Protein AF-E8LJV7-F1 (afdb_monomer)

Sequence (77 aa):
MEKLHLVNGSYLTNAAMLLFSKDPEKWQLGAYVKIGYFETDADLLYQDEIHGSILEQIDKIVEVVYLKYMKAKITYD

Radius of gyration: 17.18 Å; Cα contacts (8 Å, |Δi|>4): 86; chains: 1; bounding box: 40×20×51 Å

Mean predicted aligned error: 5.77 Å

Foldseek 3Di:
DVVVVQDDPPDGDLLCLQADPQANCVPPPPSKDKDFDAPDPPRTPDMDIGGGHPVRRVVVVVVCCVPPVVPDPPDDD

Organism: Succinatimonas hippei (strain DSM 22608 / JCM 16073 / KCTC 15190 / YIT 12066) (NCBI:txid762983)

Structure (mmCIF, N/CA/C/O backbone):
data_AF-E8LJV7-F1
#
_entry.id   AF-E8LJV7-F1
#
loop_
_atom_site.group_PDB
_atom_site.id
_atom_site.type_symbol
_atom_site.label_atom_id
_atom_site.label_alt_id
_atom_site.label_comp_id
_atom_site.label_asym_id
_atom_site.label_entity_id
_atom_site.label_seq_id
_atom_site.pdbx_PDB_ins_code
_atom_site.Cartn_x
_atom_site.Cartn_y
_atom_site.Cartn_z
_atom_site.occupancy
_atom_site.B_iso_or_equiv
_atom_site.auth_seq_id
_atom_site.auth_comp_id
_atom_site.auth_asym_id
_atom_site.auth_atom_id
_atom_site.pdbx_PDB_model_num
ATOM 1 N N . MET A 1 1 ? 2.817 -2.935 -22.051 1.00 72.38 1 MET A N 1
ATOM 2 C CA . MET A 1 1 ? 3.571 -1.783 -21.515 1.00 72.38 1 MET A CA 1
ATOM 3 C C . MET A 1 1 ? 3.500 -0.563 -22.433 1.00 72.38 1 MET A C 1
ATOM 5 O O . MET A 1 1 ? 3.110 0.489 -21.951 1.00 72.38 1 MET A O 1
ATOM 9 N N . GLU A 1 2 ? 3.778 -0.679 -23.739 1.00 77.25 2 GLU A N 1
ATOM 10 C CA . GLU A 1 2 ? 3.727 0.470 -24.675 1.00 77.25 2 GLU A CA 1
ATOM 11 C C . GLU A 1 2 ? 2.345 1.129 -24.785 1.00 77.25 2 GLU A C 1
ATOM 13 O O . GLU A 1 2 ? 2.236 2.344 -24.673 1.00 77.25 2 GLU A O 1
ATOM 18 N N . LYS A 1 3 ? 1.270 0.332 -24.890 1.00 84.69 3 LYS A N 1
ATOM 19 C CA . LYS A 1 3 ? -0.119 0.838 -24.916 1.00 84.69 3 LYS A CA 1
ATOM 20 C C . LYS A 1 3 ? -0.540 1.598 -23.651 1.00 84.69 3 LYS A C 1
ATOM 22 O O . LYS A 1 3 ? -1.521 2.324 -23.679 1.00 84.69 3 LYS A O 1
ATOM 27 N N . LEU A 1 4 ? 0.174 1.386 -22.546 1.00 85.94 4 LEU 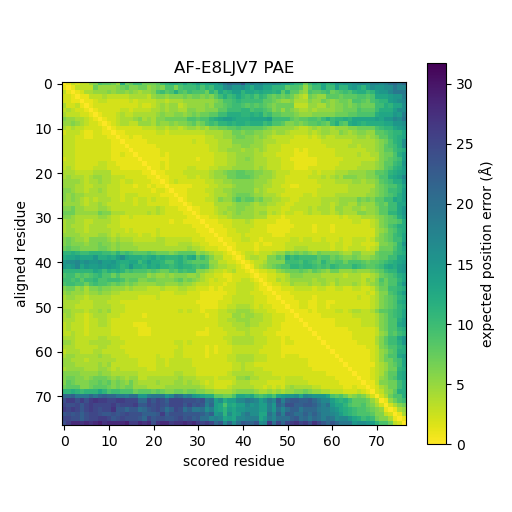A N 1
ATOM 28 C CA . LEU A 1 4 ? -0.061 2.052 -21.264 1.00 85.94 4 LEU A CA 1
ATOM 29 C C . LEU A 1 4 ? 0.922 3.213 -21.038 1.00 85.94 4 LEU A C 1
ATOM 31 O O . LEU A 1 4 ? 0.958 3.770 -19.948 1.00 85.94 4 LEU A O 1
ATOM 35 N N . HIS A 1 5 ? 1.750 3.550 -22.037 1.00 88.25 5 HIS A N 1
ATOM 36 C CA . HIS A 1 5 ? 2.809 4.559 -21.934 1.00 88.25 5 HIS A CA 1
ATOM 37 C C . HIS A 1 5 ? 3.779 4.311 -20.762 1.00 88.25 5 HIS A C 1
ATOM 39 O O . HIS A 1 5 ? 4.304 5.233 -20.143 1.00 88.25 5 HIS A O 1
ATOM 45 N N . LEU A 1 6 ? 4.042 3.035 -20.466 1.00 92.31 6 LEU A N 1
ATOM 46 C CA . LEU A 1 6 ? 4.916 2.598 -19.369 1.00 92.31 6 LEU A CA 1
ATOM 47 C C . LEU A 1 6 ? 6.367 2.350 -19.805 1.00 92.31 6 LEU A C 1
ATOM 49 O O . LEU A 1 6 ? 7.183 1.855 -19.028 1.00 92.31 6 LEU A O 1
ATOM 53 N N . VAL A 1 7 ? 6.689 2.685 -21.052 1.00 91.81 7 VAL A N 1
ATOM 54 C CA . VAL A 1 7 ? 8.011 2.507 -21.655 1.00 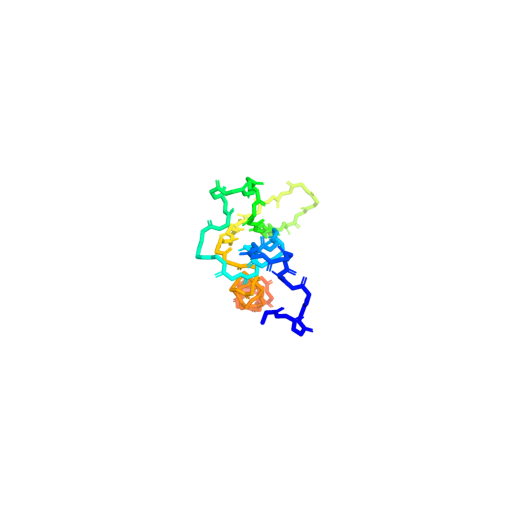91.81 7 VAL A CA 1
ATOM 55 C C . VAL A 1 7 ? 8.482 3.855 -22.187 1.00 91.81 7 VAL A C 1
ATOM 57 O O . VAL A 1 7 ? 7.728 4.546 -22.870 1.00 91.81 7 VAL A O 1
ATOM 60 N N . ASN A 1 8 ? 9.724 4.216 -21.877 1.00 89.00 8 ASN A N 1
ATOM 61 C CA . ASN A 1 8 ? 10.420 5.372 -22.425 1.00 89.00 8 ASN A CA 1
ATOM 62 C C . ASN A 1 8 ? 11.682 4.891 -23.160 1.00 89.00 8 ASN A C 1
ATOM 64 O O . ASN A 1 8 ? 12.706 4.589 -22.541 1.00 89.00 8 ASN A O 1
ATOM 68 N N . GLY A 1 9 ? 11.582 4.764 -24.485 1.00 88.81 9 GLY A N 1
ATOM 69 C CA . GLY A 1 9 ? 12.628 4.163 -25.312 1.00 88.81 9 GLY A CA 1
ATOM 70 C C . GLY A 1 9 ? 12.868 2.703 -24.926 1.00 88.81 9 GLY A C 1
ATOM 71 O O . GLY A 1 9 ? 11.956 1.886 -24.989 1.00 88.81 9 GLY A O 1
ATOM 72 N N . SER A 1 10 ? 14.086 2.382 -24.494 1.00 90.06 10 SER A N 1
ATOM 73 C CA . SER A 1 10 ? 14.458 1.033 -24.039 1.00 90.06 10 SER A CA 1
ATOM 74 C C . SER A 1 10 ? 14.243 0.806 -22.537 1.00 90.06 10 SER A C 1
ATOM 76 O O . SER A 1 10 ? 14.539 -0.278 -22.037 1.00 90.06 10 SER A O 1
ATOM 78 N N . TYR A 1 11 ? 13.773 1.819 -21.803 1.00 90.88 11 TYR A N 1
ATOM 79 C CA . TYR A 1 11 ? 13.646 1.785 -20.346 1.00 90.88 11 TYR A CA 1
ATOM 80 C C . TYR A 1 11 ? 12.185 1.772 -19.900 1.00 90.88 11 TYR A C 1
ATOM 82 O O . TYR A 1 11 ? 11.292 2.287 -20.573 1.00 90.88 11 TYR A O 1
ATOM 90 N N . LEU A 1 12 ? 11.942 1.198 -18.724 1.00 92.25 12 LEU A N 1
ATOM 91 C CA . LEU A 1 12 ? 10.647 1.261 -18.053 1.00 92.25 12 LEU A CA 1
ATOM 92 C C . LEU A 1 12 ? 10.510 2.576 -17.283 1.00 92.25 12 LEU A C 1
ATOM 94 O O . LEU A 1 12 ? 11.486 3.099 -16.746 1.00 92.25 12 LEU A O 1
ATOM 98 N N . THR A 1 13 ? 9.292 3.108 -17.217 1.00 94.25 13 THR A N 1
ATOM 99 C CA . THR A 1 13 ? 9.009 4.307 -16.421 1.00 94.25 13 THR A CA 1
ATOM 100 C C . THR A 1 13 ? 8.880 3.970 -14.934 1.00 94.25 13 THR A C 1
ATOM 102 O O . THR A 1 13 ? 8.610 2.828 -14.555 1.00 94.25 13 THR A O 1
ATOM 105 N N . ASN A 1 14 ? 8.981 4.984 -14.071 1.00 93.12 14 ASN A N 1
ATOM 106 C CA . ASN A 1 14 ? 8.703 4.822 -12.639 1.00 93.12 14 ASN A CA 1
ATOM 107 C C . ASN A 1 14 ? 7.273 4.325 -12.385 1.00 93.12 14 ASN A C 1
ATOM 109 O O . ASN A 1 14 ? 7.054 3.549 -11.462 1.00 93.12 14 ASN A O 1
ATOM 113 N N . ALA A 1 15 ? 6.310 4.710 -13.230 1.00 94.19 15 ALA A N 1
ATOM 114 C CA . ALA A 1 15 ? 4.949 4.188 -13.156 1.00 94.19 15 ALA A CA 1
ATOM 115 C C . ALA A 1 15 ? 4.912 2.673 -13.413 1.00 94.19 15 ALA A C 1
ATOM 117 O O . ALA A 1 15 ? 4.224 1.951 -12.702 1.00 94.19 15 ALA A O 1
ATOM 118 N N . ALA A 1 16 ? 5.696 2.172 -14.373 1.00 94.50 16 ALA A N 1
ATOM 119 C CA . ALA A 1 16 ? 5.804 0.738 -14.628 1.00 94.50 16 ALA A CA 1
ATOM 120 C C . ALA A 1 16 ? 6.384 -0.009 -13.418 1.00 94.50 16 ALA A C 1
ATOM 122 O O . ALA A 1 16 ? 5.884 -1.069 -13.047 1.00 94.50 16 ALA A O 1
ATOM 123 N N . MET A 1 17 ? 7.416 0.567 -12.793 1.00 94.50 17 MET A N 1
ATOM 124 C CA . MET A 1 17 ? 8.020 0.035 -11.571 1.00 94.50 17 MET A CA 1
ATOM 125 C C . MET A 1 17 ? 7.004 0.014 -10.422 1.00 94.50 17 MET A C 1
ATOM 127 O O . MET A 1 17 ? 6.807 -1.031 -9.818 1.00 94.50 17 MET A O 1
ATOM 131 N N . LEU A 1 18 ? 6.289 1.110 -10.166 1.00 95.62 18 LEU A N 1
ATOM 132 C CA . LEU A 1 18 ? 5.295 1.174 -9.091 1.00 95.62 18 LEU A CA 1
ATOM 133 C C . LEU A 1 18 ? 4.127 0.199 -9.302 1.00 95.62 18 LEU A C 1
ATOM 135 O O . LEU A 1 18 ? 3.666 -0.434 -8.356 1.00 95.62 18 LEU A O 1
ATOM 139 N N . LEU A 1 19 ? 3.648 0.070 -10.540 1.00 94.88 19 LEU A N 1
ATOM 140 C CA . LEU A 1 19 ? 2.488 -0.760 -10.867 1.00 94.88 19 LEU A CA 1
ATOM 141 C C . LEU A 1 19 ? 2.790 -2.260 -10.873 1.00 94.88 19 LEU A C 1
ATOM 143 O O . LEU A 1 19 ? 1.877 -3.037 -10.617 1.00 94.88 19 LEU A O 1
ATOM 147 N N . PHE A 1 20 ? 4.025 -2.670 -11.184 1.00 93.81 20 PHE A N 1
ATOM 148 C CA . PHE A 1 20 ? 4.339 -4.078 -11.467 1.00 93.81 20 PHE A CA 1
ATOM 149 C C . PHE A 1 20 ? 5.587 -4.629 -10.758 1.00 93.81 20 PHE A C 1
ATOM 151 O O . PHE A 1 20 ? 5.870 -5.821 -10.880 1.00 93.81 20 PHE A O 1
ATOM 158 N N . SER A 1 21 ? 6.360 -3.816 -10.030 1.00 93.12 21 SER A N 1
ATOM 159 C CA . SER A 1 21 ? 7.484 -4.320 -9.230 1.00 93.12 21 SER A CA 1
ATOM 160 C C . SER A 1 21 ? 6.975 -5.060 -8.002 1.00 93.12 21 SER A C 1
ATOM 162 O O . SER A 1 21 ? 6.112 -4.562 -7.288 1.00 93.12 21 SER A O 1
ATOM 164 N N . LYS A 1 22 ? 7.587 -6.206 -7.695 1.00 91.31 22 LYS A N 1
ATOM 165 C CA . LYS A 1 22 ? 7.326 -6.949 -6.454 1.00 91.31 22 LYS A CA 1
ATOM 166 C C . LYS A 1 22 ? 7.658 -6.137 -5.194 1.00 91.31 22 LYS A C 1
ATOM 168 O O . LYS A 1 22 ? 7.097 -6.386 -4.134 1.00 91.31 22 LYS A O 1
ATOM 173 N N . ASP A 1 23 ? 8.615 -5.222 -5.305 1.00 93.12 23 ASP A N 1
ATOM 174 C CA . ASP A 1 23 ? 9.157 -4.456 -4.183 1.00 93.12 23 ASP A CA 1
ATOM 175 C C . ASP A 1 23 ? 9.487 -3.031 -4.657 1.00 93.12 23 ASP A C 1
ATOM 177 O O . ASP A 1 23 ? 10.646 -2.727 -4.962 1.00 93.12 23 ASP A O 1
ATOM 181 N N . PRO A 1 24 ? 8.470 -2.170 -4.853 1.00 94.81 24 PRO A N 1
ATOM 182 C CA . PRO A 1 24 ? 8.681 -0.818 -5.366 1.00 94.81 24 PRO A CA 1
ATOM 183 C C . PRO A 1 24 ? 9.424 0.083 -4.374 1.00 94.81 24 PRO A C 1
ATOM 185 O O . PRO A 1 24 ? 10.073 1.045 -4.786 1.00 94.81 24 PRO A O 1
ATOM 188 N N . GLU A 1 25 ? 9.395 -0.256 -3.085 1.00 93.88 25 GLU A N 1
ATOM 189 C CA . GLU A 1 25 ? 10.023 0.509 -2.005 1.00 93.88 25 GLU A CA 1
ATOM 190 C C . GLU A 1 25 ? 11.547 0.590 -2.124 1.00 93.88 25 GLU A C 1
ATOM 192 O O . GLU A 1 25 ? 12.150 1.558 -1.665 1.00 93.88 25 GLU A O 1
ATOM 197 N N . LYS A 1 26 ? 12.176 -0.361 -2.824 1.00 93.44 26 LYS A N 1
ATOM 198 C CA . LYS A 1 26 ? 13.605 -0.302 -3.171 1.00 93.44 26 LYS A CA 1
ATOM 199 C C . LYS A 1 26 ? 13.990 0.893 -4.038 1.00 93.44 26 LYS A C 1
ATOM 201 O O . LYS A 1 26 ? 15.138 1.326 -3.983 1.00 93.44 26 LYS A O 1
ATOM 206 N N . TRP A 1 27 ? 13.068 1.394 -4.858 1.00 91.62 27 TRP A N 1
ATOM 207 C CA . TRP A 1 27 ? 13.318 2.506 -5.781 1.00 91.62 27 TRP A CA 1
ATOM 208 C C . TRP A 1 27 ? 12.570 3.772 -5.377 1.00 91.62 27 TRP A C 1
ATOM 210 O O . TRP A 1 27 ? 13.107 4.867 -5.524 1.00 91.62 27 TRP A O 1
ATOM 220 N N . GLN A 1 28 ? 11.351 3.628 -4.857 1.00 92.25 28 GLN A N 1
ATOM 221 C CA . GLN A 1 28 ? 10.537 4.725 -4.357 1.00 92.25 28 GLN A CA 1
ATOM 222 C C . GLN A 1 28 ? 10.187 4.460 -2.896 1.00 92.25 28 GLN A C 1
ATOM 224 O O . GLN A 1 28 ? 9.234 3.746 -2.589 1.00 92.25 28 GLN A O 1
ATOM 229 N N . LEU A 1 29 ? 10.950 5.068 -1.990 1.00 93.38 29 LEU A N 1
ATOM 230 C CA . LEU A 1 29 ? 10.658 5.006 -0.561 1.00 93.38 29 LEU A CA 1
ATOM 231 C C . LEU A 1 29 ? 9.238 5.522 -0.291 1.00 93.38 29 LEU A C 1
ATOM 233 O O . LEU A 1 29 ? 8.813 6.527 -0.867 1.0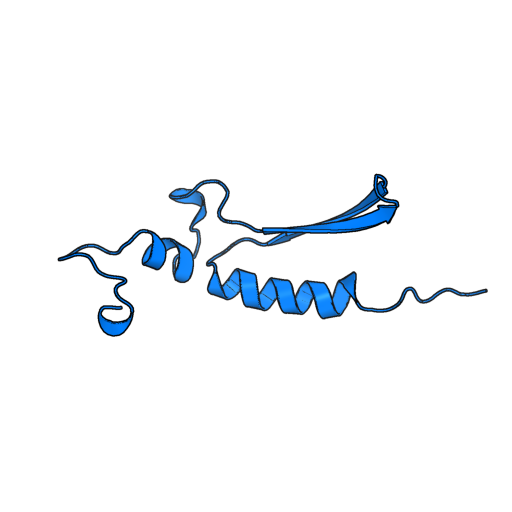0 93.38 29 LEU A O 1
ATOM 237 N N . GLY A 1 30 ? 8.513 4.829 0.587 1.00 92.75 30 GLY A N 1
ATOM 238 C CA . GLY A 1 30 ? 7.124 5.167 0.899 1.00 92.75 30 GLY A CA 1
ATOM 239 C C . GLY A 1 30 ? 6.101 4.651 -0.114 1.00 92.75 30 GLY A C 1
ATOM 240 O O . GLY A 1 30 ? 4.955 5.082 -0.070 1.00 92.75 30 GLY A O 1
ATOM 241 N N . ALA A 1 31 ? 6.481 3.747 -1.022 1.00 95.38 31 ALA A N 1
ATOM 242 C CA . ALA A 1 31 ? 5.549 3.068 -1.923 1.00 95.38 31 ALA A CA 1
ATOM 243 C C . ALA A 1 31 ? 4.724 1.988 -1.194 1.00 95.38 31 ALA A C 1
ATOM 245 O O . ALA A 1 31 ? 4.759 0.816 -1.560 1.00 95.38 31 ALA A O 1
ATOM 246 N N . TYR A 1 32 ? 3.980 2.387 -0.167 1.00 96.00 32 TYR A N 1
ATOM 247 C CA . TYR A 1 32 ? 3.073 1.549 0.615 1.00 96.00 32 TYR A CA 1
ATOM 248 C C . TYR A 1 32 ? 1.882 2.392 1.098 1.00 96.00 32 TYR A C 1
ATOM 250 O O . TYR A 1 32 ? 1.929 3.625 1.088 1.00 96.00 32 TYR A O 1
ATOM 258 N N . VAL A 1 33 ? 0.820 1.737 1.563 1.00 96.31 33 VAL A N 1
ATOM 259 C CA . VAL A 1 33 ? -0.366 2.400 2.129 1.00 96.31 33 VAL A CA 1
ATOM 260 C C . VAL A 1 33 ? -0.524 2.039 3.601 1.00 96.31 33 VAL A C 1
ATOM 262 O O . VAL A 1 33 ? -0.315 0.889 3.977 1.00 96.31 33 VAL A O 1
ATOM 265 N N . LYS A 1 34 ? -0.925 3.010 4.433 1.00 95.56 34 LYS A N 1
ATOM 266 C CA . LYS A 1 34 ? -1.366 2.760 5.815 1.00 95.56 34 LYS A CA 1
ATOM 267 C C . LYS A 1 34 ? -2.861 2.996 5.945 1.00 95.56 34 LYS A C 1
ATOM 269 O O . LYS A 1 34 ? -3.373 3.990 5.433 1.00 95.56 34 LYS A O 1
ATOM 274 N N . ILE A 1 35 ? -3.539 2.118 6.672 1.00 94.19 35 ILE A N 1
ATOM 275 C CA . ILE A 1 35 ? -4.953 2.251 7.022 1.00 94.19 35 ILE A CA 1
ATOM 276 C C . ILE A 1 35 ? -5.037 2.329 8.544 1.00 94.19 35 ILE A C 1
ATOM 278 O O . ILE A 1 35 ? -4.507 1.461 9.227 1.00 94.19 35 ILE A O 1
ATOM 282 N N . GLY A 1 36 ? -5.683 3.362 9.085 1.00 92.62 36 GLY A N 1
ATOM 283 C CA . GLY A 1 36 ? -5.870 3.544 10.528 1.00 92.62 36 GLY A CA 1
ATOM 284 C C . GLY A 1 36 ? -7.347 3.500 10.909 1.00 92.62 36 GLY A C 1
ATOM 285 O O . GLY A 1 36 ? -8.172 4.094 10.219 1.00 92.62 36 GLY A O 1
ATOM 286 N N . TYR A 1 37 ? -7.687 2.765 11.972 1.00 90.25 37 TYR A N 1
ATOM 287 C CA . TYR A 1 37 ? -9.032 2.726 12.548 1.00 90.25 37 TYR A CA 1
ATOM 288 C C . TYR A 1 37 ? -9.042 3.561 13.815 1.00 90.25 37 TYR A C 1
ATOM 290 O O . TYR A 1 37 ? -8.288 3.282 14.749 1.00 90.25 37 TYR A O 1
ATOM 298 N N . PHE A 1 38 ? -9.909 4.560 13.839 1.00 89.69 38 PHE A N 1
ATOM 299 C CA . PHE A 1 38 ? -9.964 5.554 14.894 1.00 89.69 38 PHE A CA 1
ATOM 300 C C . PHE A 1 38 ? -11.292 5.433 15.646 1.00 89.69 38 PHE A C 1
ATOM 302 O O . PHE A 1 38 ? -12.346 5.328 15.018 1.00 89.69 38 PHE A O 1
ATOM 309 N N . GLU A 1 39 ? -11.248 5.408 16.980 1.00 86.12 39 GLU A N 1
ATOM 310 C CA . GLU A 1 39 ? -12.461 5.470 17.814 1.00 86.12 39 GLU A CA 1
ATOM 311 C C . GLU A 1 39 ? -12.964 6.906 17.969 1.00 86.12 39 GLU A C 1
ATOM 313 O O . GLU A 1 39 ? -14.166 7.162 17.931 1.00 86.12 39 GLU A O 1
ATOM 318 N N . THR A 1 40 ? -12.021 7.834 18.100 1.00 87.31 40 THR A N 1
ATOM 319 C CA . THR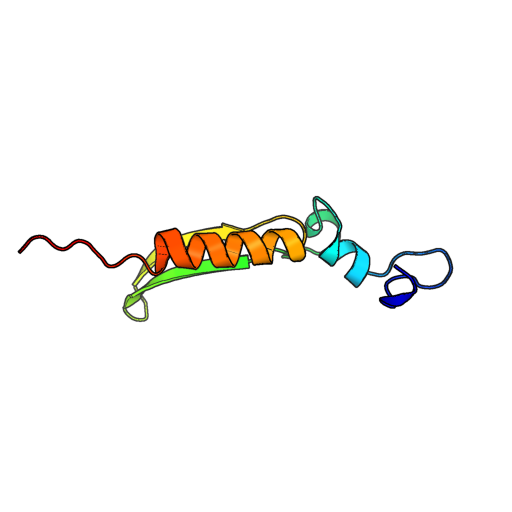 A 1 40 ? -12.216 9.284 18.127 1.00 87.31 40 THR A CA 1
ATOM 320 C C . THR A 1 40 ? -11.219 9.922 17.162 1.00 87.31 40 THR A C 1
ATOM 322 O O . THR A 1 40 ? -10.308 9.247 16.689 1.00 87.31 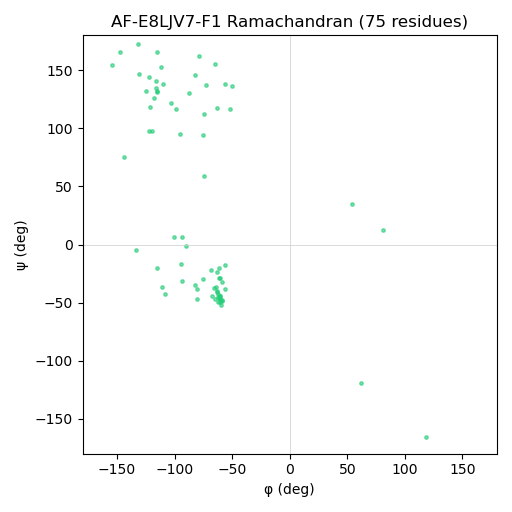40 THR A O 1
ATOM 325 N N . ASP A 1 41 ? -11.316 11.226 16.906 1.00 82.94 41 ASP A N 1
ATOM 326 C CA . ASP A 1 41 ? -10.401 11.928 15.990 1.00 82.94 41 ASP A CA 1
ATOM 327 C C . ASP A 1 41 ? -8.904 11.798 16.357 1.00 82.94 41 ASP A C 1
ATOM 329 O O . ASP A 1 41 ? -8.043 12.044 15.513 1.00 82.94 41 ASP A O 1
ATOM 333 N N . ALA A 1 42 ? -8.580 11.413 17.598 1.00 86.25 42 ALA A N 1
ATOM 334 C CA . ALA A 1 42 ? -7.207 11.247 18.076 1.00 86.25 42 ALA A CA 1
ATOM 335 C C . ALA A 1 42 ? -6.839 9.801 18.460 1.00 86.25 42 ALA A C 1
ATOM 337 O O . ALA A 1 42 ? -5.652 9.469 18.492 1.00 86.25 42 ALA A O 1
ATOM 338 N N . ASP A 1 43 ? -7.819 8.933 18.730 1.00 87.31 43 ASP A N 1
ATOM 339 C CA . ASP A 1 43 ? -7.564 7.602 19.286 1.00 87.31 43 ASP A CA 1
ATOM 340 C C . ASP A 1 43 ? -7.485 6.533 18.190 1.00 87.31 43 ASP A C 1
ATOM 342 O O . ASP A 1 43 ? -8.496 5.964 17.769 1.00 87.31 43 ASP A O 1
ATOM 346 N N . LEU A 1 44 ? -6.261 6.236 17.740 1.00 88.75 44 LEU A N 1
ATOM 347 C CA . LEU A 1 44 ? -5.971 5.124 16.832 1.00 88.75 44 LEU A CA 1
ATOM 348 C C . LEU A 1 44 ? -6.053 3.789 17.588 1.00 88.75 44 LEU A C 1
ATOM 350 O O . LEU A 1 44 ? -5.196 3.478 18.413 1.00 88.75 44 LEU A O 1
ATOM 354 N N . LEU A 1 45 ? -7.044 2.966 17.258 1.00 87.06 45 LEU A N 1
ATOM 355 C CA . LEU A 1 45 ? -7.209 1.635 17.843 1.00 87.06 45 LEU A CA 1
ATOM 356 C C . LEU A 1 45 ? -6.302 0.598 17.181 1.00 87.06 45 LEU A C 1
ATOM 358 O O . LEU A 1 45 ? -5.667 -0.206 17.861 1.00 87.06 45 LEU A O 1
ATOM 362 N N . TYR A 1 46 ? -6.259 0.581 15.849 1.00 87.75 46 TYR A N 1
ATOM 363 C CA . TYR A 1 46 ? -5.378 -0.312 15.102 1.00 87.75 46 TYR A CA 1
ATOM 364 C C . TYR A 1 46 ? -5.043 0.239 13.719 1.00 87.75 46 TYR A C 1
ATOM 366 O O . TYR A 1 46 ? -5.794 1.014 13.128 1.00 87.75 46 TYR A O 1
ATOM 374 N N . GLN A 1 47 ? -3.897 -0.199 13.205 1.00 93.44 47 GLN A N 1
ATOM 375 C CA . GLN A 1 47 ? -3.344 0.193 11.917 1.00 93.44 47 GLN A CA 1
ATOM 376 C C . GLN A 1 47 ? -2.923 -1.050 11.131 1.00 93.44 47 GLN A C 1
ATOM 378 O O . GLN A 1 47 ? -2.417 -2.008 11.716 1.00 93.44 47 GLN A O 1
ATOM 383 N N . ASP A 1 48 ? -3.059 -0.987 9.811 1.00 94.44 48 ASP A N 1
ATOM 384 C CA . ASP A 1 48 ? -2.453 -1.929 8.874 1.00 94.44 48 ASP A CA 1
ATOM 385 C C . ASP A 1 48 ? -1.556 -1.184 7.883 1.00 94.44 48 ASP A C 1
ATOM 387 O O . ASP A 1 48 ? -1.868 -0.069 7.462 1.00 94.44 48 ASP A O 1
ATOM 391 N N . GLU A 1 49 ? -0.446 -1.815 7.502 1.00 96.25 49 GLU A N 1
ATOM 392 C CA . GLU A 1 49 ? 0.447 -1.347 6.440 1.00 96.25 49 GLU A CA 1
ATOM 393 C C . GLU A 1 49 ? 0.430 -2.359 5.291 1.00 96.25 49 GLU A C 1
ATOM 395 O O . GLU A 1 49 ? 0.536 -3.570 5.501 1.00 96.25 49 GLU A O 1
ATOM 400 N N . ILE A 1 50 ? 0.251 -1.867 4.066 1.00 96.19 50 ILE A N 1
ATOM 401 C CA . ILE A 1 50 ? 0.091 -2.684 2.865 1.00 96.19 50 ILE A CA 1
ATOM 402 C C . ILE A 1 50 ? 1.195 -2.323 1.877 1.00 96.19 50 ILE A C 1
ATOM 404 O O . ILE A 1 50 ? 1.270 -1.200 1.382 1.00 96.19 50 ILE A O 1
ATOM 408 N N . HIS A 1 51 ? 2.018 -3.326 1.579 1.00 95.94 51 HIS A N 1
ATOM 409 C CA . HIS A 1 51 ? 3.203 -3.246 0.728 1.00 95.94 51 HIS A CA 1
ATOM 410 C C . HIS A 1 51 ? 3.038 -4.108 -0.536 1.00 95.94 51 HIS A C 1
ATOM 412 O O . HIS A 1 51 ? 2.172 -4.994 -0.603 1.00 95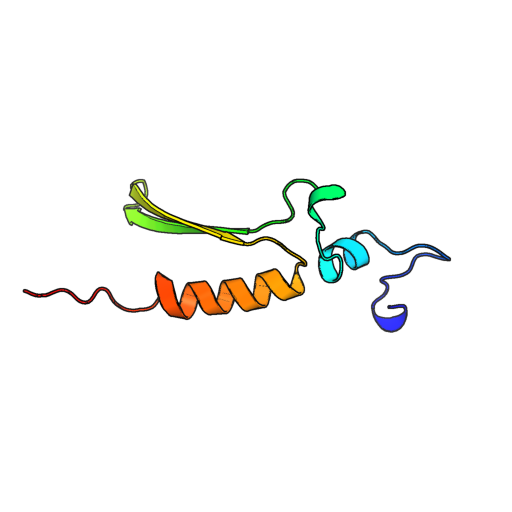.94 51 HIS A O 1
ATOM 418 N N . GLY A 1 52 ? 3.914 -3.892 -1.519 1.00 94.75 52 GLY A N 1
ATOM 419 C CA . GLY A 1 52 ? 3.927 -4.596 -2.810 1.00 94.75 52 GLY A CA 1
ATOM 420 C C . GLY A 1 52 ? 3.704 -3.642 -3.978 1.00 94.75 52 GLY A C 1
ATOM 421 O O . GLY A 1 52 ? 3.803 -2.433 -3.804 1.00 94.75 52 GLY A O 1
ATOM 422 N N . SER A 1 53 ? 3.401 -4.153 -5.168 1.00 96.19 53 SER A N 1
ATOM 423 C CA . SER A 1 53 ? 3.041 -3.287 -6.301 1.00 96.19 53 SER A CA 1
ATOM 424 C C . SER A 1 53 ? 1.734 -2.531 -6.039 1.00 96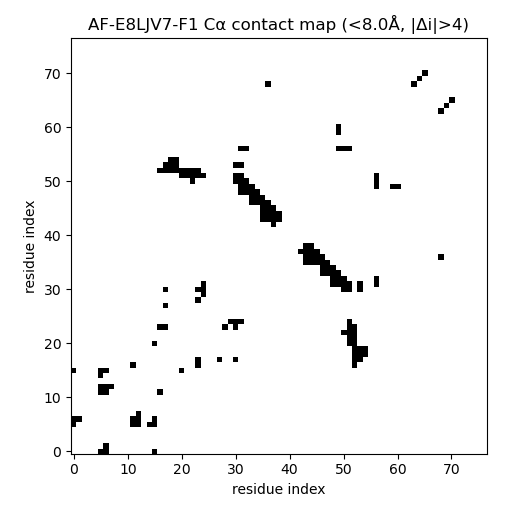.19 53 SER A C 1
ATOM 426 O O . SER A 1 53 ? 0.882 -3.006 -5.293 1.00 96.19 53 SER A O 1
ATOM 428 N N . ILE A 1 54 ? 1.521 -1.380 -6.685 1.00 95.44 54 ILE A N 1
ATOM 429 C CA . ILE A 1 54 ? 0.284 -0.595 -6.508 1.00 95.44 54 ILE A CA 1
ATOM 430 C C . ILE A 1 54 ? -0.969 -1.429 -6.815 1.00 95.44 54 ILE A C 1
ATOM 432 O O . ILE A 1 54 ? -1.971 -1.295 -6.119 1.00 95.44 54 ILE A O 1
ATOM 436 N N . LEU A 1 55 ? -0.923 -2.299 -7.827 1.00 95.69 55 LEU A N 1
ATOM 437 C CA . LEU A 1 55 ? -2.067 -3.146 -8.174 1.00 95.69 55 LEU A CA 1
ATOM 438 C C . LEU A 1 55 ? -2.393 -4.133 -7.044 1.00 95.69 55 LEU A C 1
ATOM 440 O O . LEU A 1 55 ? -3.538 -4.207 -6.610 1.00 95.69 55 LEU A O 1
ATOM 444 N N . GLU A 1 56 ? -1.378 -4.808 -6.500 1.00 96.00 56 GLU A N 1
ATOM 445 C CA . GLU A 1 56 ? -1.556 -5.697 -5.345 1.00 96.00 56 GLU A CA 1
ATOM 446 C C . GLU A 1 56 ? -1.995 -4.936 -4.090 1.00 96.00 56 GLU A C 1
ATOM 448 O O . GLU A 1 56 ? -2.769 -5.460 -3.289 1.00 96.00 56 GLU A O 1
ATOM 453 N N . GLN A 1 57 ? -1.490 -3.714 -3.892 1.00 96.38 57 GLN A N 1
ATOM 454 C CA . GLN A 1 57 ? -1.900 -2.872 -2.773 1.00 96.38 57 GLN A CA 1
ATOM 455 C C . GLN A 1 57 ? -3.392 -2.555 -2.863 1.00 96.38 57 GLN A C 1
ATOM 457 O O . GLN A 1 57 ? -4.083 -2.717 -1.866 1.00 96.38 57 GLN A O 1
ATOM 462 N N . ILE A 1 58 ? -3.908 -2.162 -4.035 1.00 96.00 58 ILE A N 1
ATOM 463 C CA . ILE A 1 58 ? -5.331 -1.830 -4.220 1.00 96.00 58 ILE A CA 1
ATOM 464 C C . ILE A 1 58 ? -6.227 -3.020 -3.868 1.00 96.00 58 ILE A C 1
ATOM 466 O O . ILE A 1 58 ? -7.171 -2.852 -3.094 1.00 96.00 58 ILE A O 1
ATOM 470 N N . ASP A 1 59 ? -5.909 -4.213 -4.372 1.00 95.88 59 ASP A N 1
ATOM 471 C CA . ASP A 1 59 ? -6.705 -5.415 -4.105 1.00 95.88 59 ASP A CA 1
ATOM 472 C C . ASP A 1 59 ? -6.752 -5.726 -2.599 1.00 95.88 59 ASP A C 1
ATOM 474 O O . ASP A 1 59 ? -7.829 -5.903 -2.021 1.00 95.88 59 ASP A O 1
ATOM 478 N N . LYS A 1 60 ? -5.590 -5.691 -1.931 1.00 95.94 60 LYS A N 1
ATOM 479 C CA . LYS A 1 60 ? -5.482 -5.917 -0.481 1.00 95.94 60 LYS A CA 1
ATOM 480 C C . LYS A 1 60 ? -6.159 -4.825 0.340 1.00 95.94 60 LYS A C 1
ATOM 482 O O . LYS A 1 60 ? -6.746 -5.126 1.374 1.00 95.94 60 LYS A O 1
ATOM 487 N N . ILE A 1 61 ? -6.082 -3.562 -0.083 1.00 95.88 61 ILE A N 1
ATOM 488 C CA . ILE A 1 61 ? -6.729 -2.439 0.610 1.00 95.88 61 ILE A CA 1
ATOM 489 C C . ILE A 1 61 ? -8.238 -2.660 0.639 1.00 95.88 61 ILE A C 1
ATOM 491 O O . ILE A 1 61 ? -8.841 -2.572 1.706 1.00 95.88 61 ILE A O 1
ATOM 495 N N . VAL A 1 62 ? -8.847 -2.972 -0.508 1.00 94.69 62 VAL A N 1
ATOM 496 C CA . VAL A 1 62 ? -10.296 -3.204 -0.593 1.00 94.69 62 VAL A CA 1
ATOM 497 C C . VAL A 1 62 ? -10.703 -4.380 0.293 1.00 94.69 62 VAL A C 1
ATOM 499 O O . VAL A 1 62 ? -11.673 -4.276 1.046 1.00 94.69 62 VAL A O 1
ATOM 502 N N . GLU A 1 63 ? -9.936 -5.470 0.258 1.00 93.75 63 GLU A N 1
ATOM 503 C CA . GLU A 1 63 ? -10.156 -6.637 1.110 1.00 93.75 63 GLU A CA 1
ATOM 504 C C . GLU A 1 63 ? -10.075 -6.288 2.606 1.00 93.75 63 GLU A C 1
ATOM 506 O O . GLU A 1 63 ? -11.005 -6.580 3.359 1.00 93.75 63 GLU A O 1
ATOM 511 N N . VAL A 1 64 ? -8.998 -5.627 3.043 1.00 92.69 64 VAL A N 1
ATOM 512 C CA . VAL A 1 64 ? -8.778 -5.251 4.448 1.00 92.69 64 VAL A CA 1
ATOM 513 C C . VAL A 1 64 ? -9.867 -4.302 4.933 1.00 92.69 64 VAL A C 1
ATOM 515 O O . VAL A 1 64 ? -10.436 -4.521 6.004 1.00 92.69 64 VAL A O 1
ATOM 518 N N . VAL A 1 65 ? -10.214 -3.283 4.144 1.00 92.00 65 VAL A N 1
ATOM 519 C CA . VAL A 1 65 ? -11.287 -2.347 4.495 1.00 92.00 65 VAL A CA 1
ATOM 520 C C . VAL A 1 65 ? -12.601 -3.101 4.686 1.00 92.00 65 VAL A C 1
ATOM 522 O O . VAL A 1 65 ? -13.250 -2.948 5.720 1.00 92.00 65 VAL A O 1
ATOM 525 N N . TYR A 1 66 ? -12.972 -3.970 3.746 1.00 90.12 66 TYR A N 1
ATOM 526 C CA . TYR A 1 66 ? -14.238 -4.695 3.814 1.00 90.12 66 TYR A CA 1
ATOM 527 C C . TYR A 1 66 ? -14.286 -5.706 4.970 1.00 90.12 66 TYR A C 1
ATOM 529 O O . TYR A 1 66 ? -15.279 -5.793 5.693 1.00 90.12 66 TYR A O 1
ATOM 537 N N . LEU A 1 67 ? -13.210 -6.473 5.171 1.00 89.50 67 LEU A N 1
ATOM 538 C CA . LEU A 1 67 ? -13.180 -7.566 6.143 1.00 89.50 67 LEU A CA 1
ATOM 539 C C . LEU A 1 67 ? -12.902 -7.112 7.575 1.00 89.50 67 LEU A C 1
ATOM 541 O O . LEU A 1 67 ? -13.421 -7.739 8.500 1.00 89.50 67 LEU A O 1
ATOM 545 N N . LYS A 1 68 ? -12.077 -6.079 7.766 1.00 87.75 68 LYS A N 1
ATOM 546 C CA . LYS A 1 68 ? -11.587 -5.659 9.086 1.00 87.75 68 LYS A CA 1
ATOM 547 C C . LYS A 1 68 ? -12.208 -4.345 9.550 1.00 87.75 68 LYS A C 1
ATOM 549 O O . LYS A 1 68 ? -12.600 -4.256 10.706 1.00 87.75 68 LYS A O 1
ATOM 554 N N . TYR A 1 69 ? -12.337 -3.361 8.660 1.00 85.69 69 TYR A N 1
ATOM 555 C CA . TYR A 1 69 ? -12.765 -2.007 9.034 1.00 85.69 69 TYR A CA 1
ATOM 556 C C . TYR A 1 69 ? -14.277 -1.783 8.898 1.00 85.69 69 TYR A C 1
ATOM 558 O O . TYR A 1 69 ? -14.850 -1.006 9.655 1.00 85.69 69 TYR A O 1
ATOM 566 N N . MET A 1 70 ? -14.936 -2.453 7.946 1.00 83.31 70 MET A N 1
ATOM 567 C CA . MET A 1 70 ? -16.380 -2.318 7.706 1.00 83.31 70 MET A CA 1
ATOM 568 C C . MET A 1 70 ? -17.232 -3.371 8.417 1.00 83.31 70 MET A C 1
ATOM 570 O O . MET A 1 70 ? -18.444 -3.181 8.537 1.00 83.31 70 MET A O 1
ATOM 574 N N . LYS A 1 71 ? -16.649 -4.482 8.890 1.00 68.94 71 LYS A N 1
ATOM 575 C CA . LYS A 1 71 ? -17.402 -5.426 9.723 1.00 68.94 71 LYS A CA 1
ATOM 576 C C . LYS A 1 71 ? -17.815 -4.716 11.011 1.00 68.94 71 LYS A C 1
ATOM 578 O O . LYS A 1 71 ? -16.967 -4.280 11.784 1.00 68.94 71 LYS A O 1
ATOM 583 N N . ALA A 1 72 ? -19.128 -4.593 11.206 1.00 57.62 72 ALA A N 1
ATOM 584 C CA . ALA A 1 72 ? -19.727 -3.963 12.374 1.00 57.62 72 ALA A CA 1
ATOM 585 C C . ALA A 1 72 ? -19.130 -4.535 13.671 1.00 57.62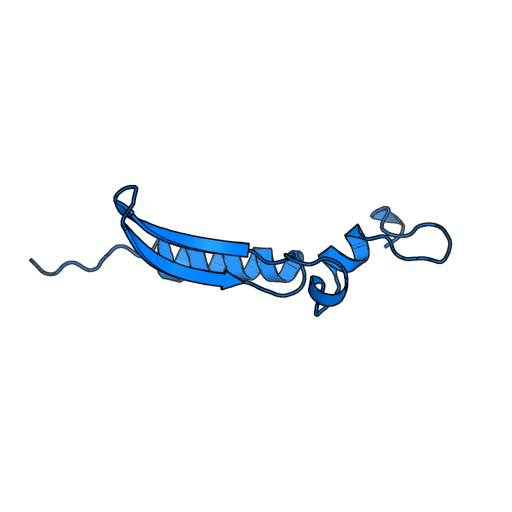 72 ALA A C 1
ATOM 587 O O . ALA A 1 72 ? -18.975 -5.755 13.792 1.00 57.62 72 ALA A O 1
ATOM 588 N N . LYS A 1 73 ? -18.817 -3.659 14.640 1.00 59.09 73 LYS A N 1
ATOM 589 C CA . LYS A 1 73 ? -18.494 -4.071 16.013 1.00 59.09 73 LYS A CA 1
ATOM 590 C C . LYS A 1 73 ? -19.639 -4.977 16.491 1.00 59.09 73 LYS A C 1
ATOM 592 O O . LYS A 1 73 ? -20.784 -4.536 16.550 1.00 59.09 73 LYS A O 1
ATOM 597 N N . ILE A 1 74 ? -19.347 -6.246 16.781 1.00 59.31 74 ILE A N 1
ATOM 598 C CA . ILE A 1 74 ? -20.292 -7.113 17.489 1.00 59.31 74 ILE A CA 1
ATOM 599 C C . ILE A 1 74 ? -20.249 -6.653 18.943 1.00 59.31 74 ILE A C 1
ATOM 601 O O . ILE A 1 74 ? -19.346 -7.030 19.689 1.00 59.31 74 ILE A O 1
ATOM 605 N N . THR A 1 75 ? -21.167 -5.769 19.312 1.00 59.09 75 THR A N 1
ATOM 606 C CA . THR A 1 75 ? -21.354 -5.336 20.696 1.00 59.09 75 THR A CA 1
ATOM 607 C C . THR A 1 75 ? -22.318 -6.303 21.374 1.00 59.09 75 THR A C 1
ATOM 609 O O . THR A 1 75 ? -23.373 -6.611 20.822 1.00 59.09 75 THR A O 1
ATOM 612 N N . TYR A 1 76 ? -21.944 -6.801 22.548 1.00 56.44 76 TYR A N 1
ATOM 613 C CA . TYR A 1 76 ? -22.8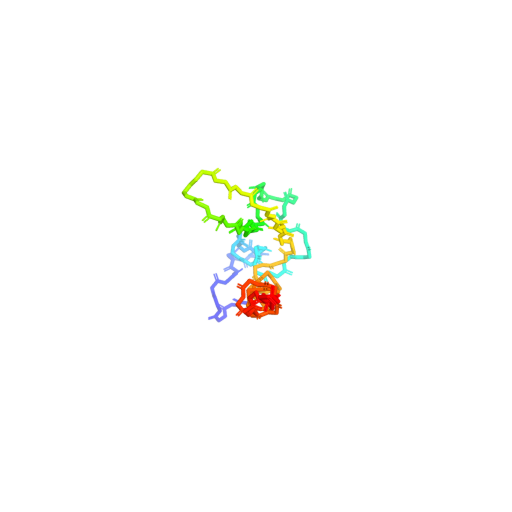68 -7.477 23.452 1.00 56.44 76 TYR A CA 1
ATOM 614 C C . TYR A 1 76 ? -23.271 -6.440 24.501 1.00 56.44 76 TYR A C 1
ATOM 616 O O . TYR A 1 76 ? -22.387 -5.929 25.192 1.00 56.44 76 TYR A O 1
ATOM 624 N N . ASP A 1 77 ? -24.557 -6.094 24.541 1.00 54.72 77 ASP A N 1
ATOM 625 C CA . ASP A 1 77 ? -25.162 -5.355 25.658 1.00 54.72 77 ASP A CA 1
ATOM 626 C C . ASP A 1 77 ? -25.290 -6.258 26.897 1.00 54.72 77 ASP A C 1
ATOM 628 O O . ASP A 1 77 ? -25.587 -7.468 26.722 1.00 54.72 77 ASP A O 1
#

Solvent-accessible surface area (backbone atoms only — not comparable to full-atom values): 4690 Å² total; per-residue (Å²): 93,69,95,74,68,25,49,59,88,97,39,74,34,72,66,38,39,39,50,67,27,76,60,24,44,84,81,41,78,77,48,55,48,77,49,76,43,59,84,46,103,80,44,73,76,49,72,51,77,42,65,35,13,52,55,58,29,52,58,50,49,54,48,47,42,55,68,65,70,62,50,72,83,87,77,83,133

Secondary structure (DSSP, 8-state):
-GGGT-EETTEE-HHHHHHH-S-GGGTSTT-SEEEEEESSSS-EEEEEEE-S-HHHHHHHHHHHIIIIISSPP----

pLDDT: mean 88.71, std 10.35, range [54.72, 96.38]

Nearest PDB structures (foldseek):
  5o3s-assembly1_A  TM=3.970E-01  e=7.951E+00  Synechocystis sp. PCC 6803 substr. Kazusa